Protein AF-A0A090QST9-F1 (afdb_monomer)

Foldseek 3Di:
DDPDDPCPVPPVCVVVVVLVVLLVVLVVVLVVVVVVCVPPNDQADEDADPVCVPVSNVVSNCVRNVVPHPYDYDPPDDRYDPVVVVVVVPPPPPPDDDD

InterPro domains:
  IPR055128 Carbamoyltransferase, Kae1-like domain, second subdomain [PF22521] (14-87)

Radius of gyration: 18.15 Å; Cα contacts (8 Å, |Δi|>4): 60; chains: 1; bounding box: 52×31×43 Å

Organism: NCBI:txid754436

Structure (mmCIF, N/CA/C/O backbone):
data_AF-A0A090QST9-F1
#
_entry.id   AF-A0A090QST9-F1
#
loop_
_atom_site.group_PDB
_atom_site.id
_atom_site.type_symbol
_atom_site.label_atom_id
_atom_site.label_alt_id
_atom_site.label_comp_id
_atom_site.label_asym_id
_atom_site.label_entity_id
_atom_site.label_seq_id
_atom_site.pdbx_PDB_ins_code
_atom_site.Cartn_x
_atom_site.Cartn_y
_atom_site.Cartn_z
_atom_site.occupancy
_atom_site.B_iso_or_equiv
_atom_site.auth_seq_id
_atom_site.auth_comp_id
_atom_site.auth_asym_id
_atom_site.auth_atom_id
_atom_site.pdbx_PDB_model_num
ATOM 1 N N . MET A 1 1 ? -6.936 4.750 -30.492 1.00 33.03 1 MET A N 1
ATOM 2 C CA . MET A 1 1 ? -5.977 5.730 -29.940 1.00 33.03 1 MET A CA 1
ATOM 3 C C . MET A 1 1 ? -4.728 4.972 -29.526 1.00 33.03 1 MET A C 1
ATOM 5 O O . MET A 1 1 ? -4.812 4.175 -28.604 1.00 33.03 1 MET A O 1
ATOM 9 N N . ALA A 1 2 ? -3.619 5.128 -30.253 1.00 42.44 2 ALA A N 1
ATOM 10 C CA . ALA A 1 2 ? -2.340 4.529 -29.876 1.00 42.44 2 ALA A CA 1
ATOM 11 C C . ALA A 1 2 ? -1.602 5.517 -28.964 1.00 42.44 2 ALA A C 1
ATOM 13 O O . ALA A 1 2 ? -1.267 6.618 -29.398 1.00 42.44 2 ALA A O 1
ATOM 14 N N . PHE A 1 3 ? -1.404 5.149 -27.699 1.00 52.81 3 PHE A N 1
ATOM 15 C CA . PHE A 1 3 ? -0.610 5.931 -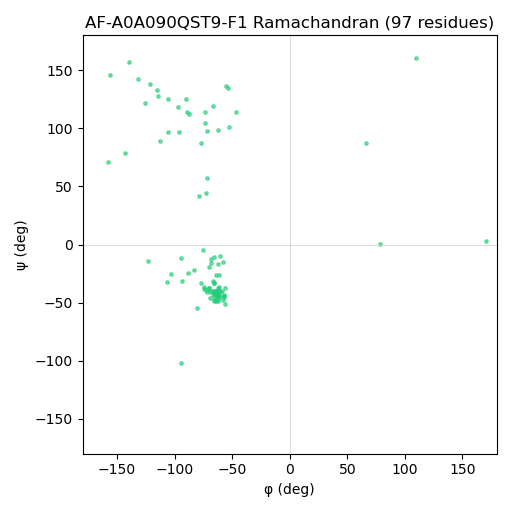26.757 1.00 52.81 3 PHE A CA 1
ATOM 16 C C . PHE A 1 3 ? 0.862 5.791 -27.156 1.00 52.81 3 PHE A C 1
ATOM 18 O O . PHE A 1 3 ? 1.493 4.772 -26.880 1.00 52.81 3 PHE A O 1
ATOM 25 N N . ARG A 1 4 ? 1.396 6.776 -27.888 1.00 55.22 4 ARG A N 1
ATOM 26 C CA . ARG A 1 4 ? 2.839 6.864 -28.118 1.00 55.22 4 ARG A CA 1
ATOM 27 C C . ARG A 1 4 ? 3.475 7.330 -26.818 1.00 55.22 4 ARG A C 1
ATOM 29 O O . ARG A 1 4 ? 3.221 8.445 -26.372 1.00 55.22 4 ARG A O 1
ATOM 36 N N . LEU A 1 5 ? 4.268 6.452 -26.213 1.00 58.41 5 LEU A N 1
ATOM 37 C CA . LEU A 1 5 ? 5.154 6.811 -25.117 1.00 58.41 5 LEU A CA 1
ATOM 38 C C . LEU A 1 5 ? 6.014 7.993 -25.581 1.00 58.41 5 LEU A C 1
ATOM 40 O O . LEU A 1 5 ? 6.524 7.973 -26.701 1.00 58.41 5 LEU A O 1
ATOM 44 N N . ALA A 1 6 ? 6.171 9.017 -24.739 1.00 60.06 6 ALA A N 1
ATOM 45 C CA . ALA A 1 6 ? 7.081 10.142 -24.979 1.00 60.06 6 ALA A CA 1
ATOM 46 C C . ALA A 1 6 ? 8.549 9.704 -24.791 1.00 60.06 6 ALA A C 1
ATOM 48 O O . ALA A 1 6 ? 9.336 10.335 -24.094 1.00 60.06 6 ALA A O 1
ATOM 49 N N . THR A 1 7 ? 8.884 8.544 -25.341 1.00 59.03 7 THR A N 1
ATOM 50 C CA . THR A 1 7 ? 10.225 8.003 -25.452 1.00 59.03 7 THR A CA 1
ATOM 51 C C . THR A 1 7 ? 10.662 8.400 -26.847 1.00 59.03 7 THR A C 1
ATOM 53 O O . THR A 1 7 ? 10.252 7.779 -27.829 1.00 59.03 7 THR A O 1
ATOM 56 N N . ASP A 1 8 ? 11.404 9.494 -26.953 1.00 61.28 8 ASP A N 1
ATOM 57 C CA . ASP A 1 8 ? 11.916 10.025 -28.218 1.00 61.28 8 ASP A CA 1
ATOM 58 C C . ASP A 1 8 ? 13.052 9.118 -28.749 1.00 61.28 8 ASP A C 1
ATOM 60 O O . ASP A 1 8 ? 14.204 9.514 -28.861 1.00 61.28 8 ASP A O 1
ATOM 64 N N . GLY A 1 9 ? 12.749 7.828 -28.943 1.00 64.75 9 GLY A N 1
ATOM 65 C CA . GLY A 1 9 ? 13.697 6.762 -29.286 1.00 64.75 9 GLY A CA 1
ATOM 66 C C . GLY A 1 9 ? 14.543 6.216 -28.128 1.00 64.75 9 GLY A C 1
ATOM 67 O O . GLY A 1 9 ? 15.360 5.331 -28.359 1.00 64.75 9 GLY A O 1
ATOM 68 N N . ASP A 1 10 ? 14.366 6.717 -26.903 1.00 67.62 10 ASP A N 1
ATOM 69 C CA . ASP A 1 10 ? 15.215 6.359 -25.763 1.00 67.62 10 ASP A CA 1
ATOM 70 C C . ASP A 1 10 ? 14.488 5.420 -24.778 1.00 67.62 10 ASP A C 1
ATOM 72 O O . ASP A 1 10 ? 13.707 5.833 -23.912 1.00 67.62 10 ASP A O 1
ATOM 76 N N . ASP A 1 11 ? 14.741 4.117 -24.936 1.00 69.50 11 ASP A N 1
ATOM 77 C CA . ASP A 1 11 ? 14.130 3.025 -24.163 1.00 69.50 11 ASP A CA 1
ATOM 78 C C . ASP A 1 11 ? 14.452 3.096 -22.656 1.00 69.50 11 ASP A C 1
ATOM 80 O O . ASP A 1 11 ? 13.743 2.516 -21.827 1.00 69.50 11 ASP A O 1
ATOM 84 N N . ALA A 1 12 ? 15.467 3.872 -22.259 1.00 72.38 12 ALA A N 1
ATOM 85 C CA . ALA A 1 12 ? 15.812 4.111 -20.858 1.00 72.38 12 ALA A CA 1
ATOM 86 C C . ALA A 1 12 ? 14.764 4.953 -20.095 1.00 72.38 12 ALA A C 1
ATOM 88 O O . ALA A 1 12 ? 14.757 4.970 -18.858 1.00 72.38 12 ALA A O 1
ATOM 89 N N . LEU A 1 13 ? 13.859 5.646 -20.798 1.00 73.00 13 LEU A N 1
ATOM 90 C CA . LEU A 1 13 ? 12.767 6.423 -20.196 1.00 73.00 13 LEU A CA 1
ATOM 91 C C . LEU A 1 13 ? 11.536 5.578 -19.842 1.00 73.00 13 LEU A C 1
ATOM 93 O O . LEU A 1 13 ? 10.775 5.965 -18.953 1.00 73.00 13 LEU A O 1
ATOM 97 N N . VAL A 1 14 ? 11.362 4.408 -20.463 1.00 79.50 14 VAL A N 1
ATOM 98 C CA . VAL A 1 14 ? 10.245 3.486 -20.190 1.00 79.50 14 VAL A CA 1
ATOM 99 C C . VAL A 1 14 ? 10.156 3.081 -18.709 1.00 79.50 14 VAL A C 1
ATOM 101 O O . VAL A 1 14 ? 9.081 3.247 -18.125 1.00 79.50 14 VAL A O 1
ATOM 104 N N . PRO A 1 15 ? 11.234 2.613 -18.042 1.00 81.31 15 PRO A N 1
ATOM 105 C CA . PRO A 1 15 ? 11.155 2.240 -16.628 1.00 81.31 15 PRO A CA 1
ATOM 106 C C . PRO A 1 15 ? 10.877 3.441 -15.716 1.00 81.31 15 PRO A C 1
ATOM 108 O O . PRO A 1 15 ? 10.169 3.300 -14.721 1.00 81.31 15 PRO A O 1
ATOM 111 N N . LYS A 1 16 ? 11.374 4.636 -16.064 1.00 81.69 16 LYS A N 1
ATOM 112 C CA . LYS A 1 16 ? 11.105 5.869 -15.306 1.00 81.69 16 LYS A CA 1
ATOM 113 C C . LYS A 1 16 ? 9.640 6.278 -15.403 1.00 81.69 16 LYS A C 1
ATOM 115 O O . LYS A 1 16 ? 9.056 6.687 -14.403 1.00 81.69 16 LYS A O 1
ATOM 120 N N . LEU A 1 17 ? 9.037 6.137 -16.582 1.00 84.12 17 LEU A N 1
ATOM 121 C CA . LEU A 1 17 ? 7.623 6.429 -16.774 1.00 84.12 17 LEU A CA 1
ATOM 122 C C . LEU A 1 17 ? 6.737 5.408 -16.056 1.00 84.12 17 LEU A C 1
ATOM 124 O O . LEU A 1 17 ? 5.822 5.805 -15.343 1.00 84.12 17 LEU A O 1
ATOM 128 N N . ALA A 1 18 ? 7.030 4.111 -16.195 1.00 85.31 18 ALA A N 1
ATOM 129 C CA . ALA A 1 18 ? 6.303 3.059 -15.487 1.00 85.31 18 ALA A CA 1
ATOM 130 C C . ALA A 1 18 ? 6.351 3.282 -13.969 1.00 85.31 18 ALA A C 1
ATOM 132 O O . ALA A 1 18 ? 5.328 3.214 -13.292 1.00 85.31 18 ALA A O 1
ATOM 133 N N . PHE A 1 19 ? 7.526 3.641 -13.451 1.00 87.69 19 PHE A N 1
ATOM 134 C CA . PHE A 1 19 ? 7.695 4.021 -12.057 1.00 87.69 19 PHE A CA 1
ATOM 135 C C . PHE A 1 19 ? 6.862 5.261 -11.680 1.00 87.69 19 PHE A C 1
ATOM 137 O O . PHE A 1 19 ? 6.166 5.240 -10.668 1.00 87.69 19 PHE A O 1
ATOM 144 N N . GLY A 1 20 ? 6.883 6.317 -12.499 1.00 87.88 20 GLY A N 1
ATOM 145 C CA . GLY A 1 20 ? 6.092 7.528 -12.262 1.00 87.88 20 GLY A CA 1
ATOM 146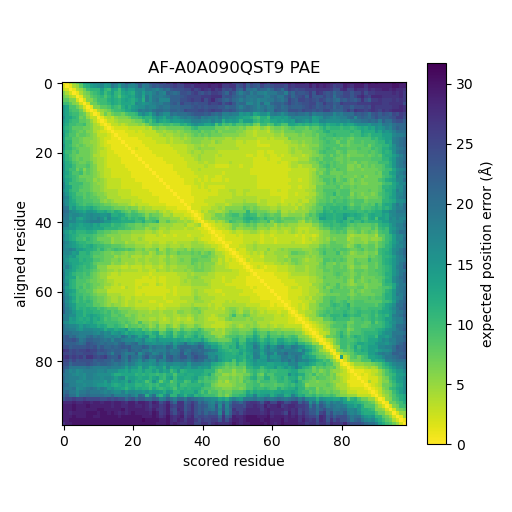 C C . GLY A 1 20 ? 4.582 7.273 -12.247 1.00 87.88 20 GLY A C 1
ATOM 147 O O . GLY A 1 20 ? 3.874 7.843 -11.421 1.00 87.88 20 GLY A O 1
ATOM 148 N N . ILE A 1 21 ? 4.091 6.369 -13.101 1.00 89.19 21 ILE A N 1
ATOM 149 C CA . ILE A 1 21 ? 2.685 5.942 -13.107 1.00 89.19 21 ILE A CA 1
ATOM 150 C C . ILE A 1 21 ? 2.335 5.239 -11.791 1.00 89.19 21 ILE A C 1
ATOM 152 O O . ILE A 1 21 ? 1.330 5.575 -11.16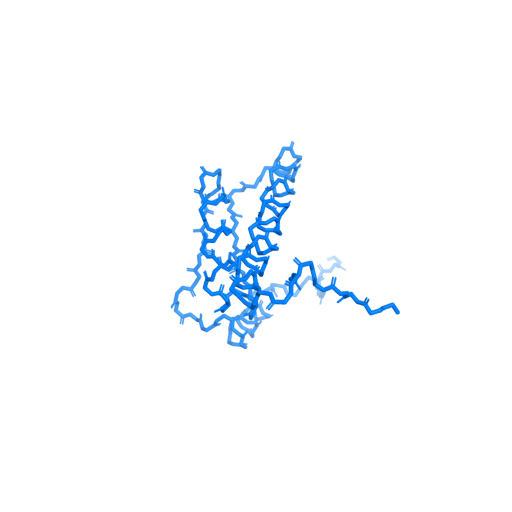8 1.00 89.19 21 ILE A O 1
ATOM 156 N N . MET A 1 22 ? 3.173 4.298 -11.345 1.00 89.00 22 MET A N 1
ATOM 157 C CA . MET A 1 22 ? 2.951 3.574 -10.089 1.00 89.00 22 MET A CA 1
ATOM 158 C C . MET A 1 22 ? 2.981 4.510 -8.875 1.00 89.00 22 MET A C 1
ATOM 160 O O . MET A 1 22 ? 2.151 4.380 -7.977 1.00 89.00 22 MET A O 1
ATOM 164 N N . ASP A 1 23 ? 3.903 5.474 -8.851 1.00 88.56 23 ASP A N 1
ATOM 165 C CA . ASP A 1 23 ? 4.004 6.444 -7.758 1.00 88.56 23 ASP A CA 1
ATOM 166 C C . ASP A 1 23 ? 2.822 7.425 -7.741 1.00 88.56 23 ASP A C 1
ATOM 168 O O . ASP A 1 23 ? 2.268 7.694 -6.675 1.00 88.56 23 ASP A O 1
ATOM 172 N N . SER A 1 24 ? 2.375 7.900 -8.908 1.00 90.62 24 SER A N 1
ATOM 173 C CA . SER A 1 24 ? 1.189 8.758 -9.018 1.00 90.62 24 SER A CA 1
ATOM 174 C C . SER A 1 24 ? -0.090 8.031 -8.596 1.00 90.62 24 SER A C 1
ATOM 176 O O . SER A 1 24 ? -0.922 8.605 -7.894 1.00 90.62 24 SER A O 1
ATOM 178 N N . LEU A 1 25 ? -0.235 6.755 -8.965 1.00 90.25 25 LEU A N 1
ATOM 179 C CA . LEU A 1 25 ? -1.354 5.928 -8.521 1.00 90.25 25 LEU A CA 1
ATOM 180 C C . LEU A 1 25 ? -1.338 5.737 -6.998 1.00 90.25 25 LEU A C 1
ATOM 182 O O . LEU A 1 25 ? -2.376 5.865 -6.348 1.00 90.25 25 LEU A O 1
ATOM 186 N N . ALA A 1 26 ? -0.166 5.453 -6.425 1.00 89.81 26 ALA A N 1
ATOM 187 C CA . ALA A 1 26 ? -0.019 5.297 -4.983 1.00 89.81 26 ALA A CA 1
ATOM 188 C C . ALA A 1 26 ? -0.357 6.587 -4.222 1.00 89.81 26 ALA A C 1
ATOM 190 O O . ALA A 1 26 ? -0.967 6.522 -3.155 1.00 89.81 26 ALA A O 1
ATOM 191 N N . ASP A 1 27 ? 0.007 7.746 -4.773 1.00 91.06 27 ASP A N 1
ATOM 192 C CA . ASP A 1 27 ? -0.345 9.047 -4.209 1.00 91.06 27 ASP A CA 1
ATOM 193 C C . ASP A 1 27 ? -1.856 9.287 -4.220 1.00 91.06 27 ASP A C 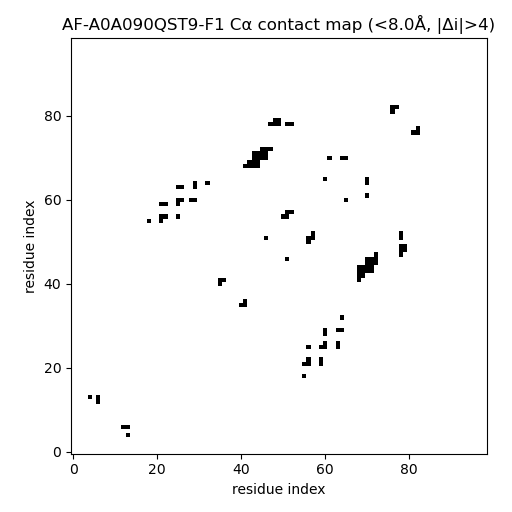1
ATOM 195 O O . ASP A 1 27 ? -2.448 9.585 -3.185 1.00 91.06 27 ASP A O 1
ATOM 199 N N . HIS A 1 28 ? -2.502 9.042 -5.361 1.00 92.75 28 HIS A N 1
ATOM 200 C CA . HIS A 1 28 ? -3.947 9.195 -5.490 1.00 92.75 28 HIS A CA 1
ATOM 201 C C . HIS A 1 28 ? -4.720 8.336 -4.477 1.00 92.75 28 HIS A C 1
ATOM 203 O O . HIS A 1 28 ? -5.658 8.815 -3.836 1.00 92.75 28 HIS A O 1
ATOM 209 N N . LEU A 1 29 ? -4.307 7.077 -4.298 1.00 89.81 29 LEU A N 1
ATOM 210 C CA . LEU A 1 29 ? -4.919 6.168 -3.329 1.00 89.81 29 LEU A CA 1
ATOM 211 C C . LEU A 1 29 ? -4.700 6.629 -1.884 1.00 89.81 29 LEU A C 1
ATOM 213 O O . LEU A 1 29 ? -5.634 6.565 -1.087 1.00 89.81 29 LEU A O 1
ATOM 217 N N . ALA A 1 30 ? -3.506 7.122 -1.548 1.00 89.88 30 ALA A N 1
ATOM 218 C CA . ALA A 1 30 ? -3.223 7.647 -0.214 1.00 89.88 30 ALA A CA 1
ATOM 219 C C . ALA A 1 30 ? -4.102 8.863 0.108 1.00 89.88 30 ALA A C 1
ATOM 221 O O . ALA A 1 30 ? -4.784 8.869 1.132 1.00 89.88 30 ALA A O 1
ATOM 222 N N . THR A 1 31 ? -4.182 9.833 -0.807 1.00 91.88 31 THR A N 1
ATOM 223 C CA . THR A 1 31 ? -5.060 10.999 -0.654 1.00 91.88 31 THR A CA 1
ATOM 224 C C . THR A 1 31 ? -6.522 10.585 -0.515 1.00 91.88 31 THR A C 1
ATOM 226 O O . THR A 1 31 ? -7.258 11.150 0.291 1.00 91.88 31 THR A O 1
ATOM 229 N N . TRP A 1 32 ? -6.978 9.591 -1.278 1.00 91.25 32 TRP A N 1
ATOM 230 C CA . TRP A 1 32 ? -8.351 9.106 -1.168 1.00 91.25 32 TRP A CA 1
ATOM 231 C C . TRP A 1 32 ? -8.647 8.481 0.204 1.00 91.25 32 TRP A C 1
ATOM 233 O O . TRP A 1 32 ? -9.692 8.770 0.789 1.00 91.25 32 TRP A O 1
ATOM 243 N N . ILE A 1 33 ? -7.721 7.686 0.747 1.00 88.44 33 ILE A N 1
ATOM 244 C CA . ILE A 1 33 ? -7.842 7.100 2.091 1.00 88.44 33 ILE A CA 1
ATOM 245 C C . ILE A 1 33 ? -7.894 8.198 3.160 1.00 88.44 33 ILE A C 1
ATOM 247 O O . ILE A 1 33 ? -8.737 8.135 4.049 1.00 88.44 33 ILE A O 1
ATOM 251 N N . GLU A 1 34 ? -7.073 9.242 3.045 1.00 89.50 34 GLU A N 1
ATOM 252 C CA . GLU A 1 34 ? -7.106 10.394 3.960 1.00 89.50 34 GLU A CA 1
ATOM 253 C C . GLU A 1 34 ? -8.459 11.117 3.940 1.00 89.50 34 GLU A C 1
ATOM 255 O O . GLU A 1 34 ? -9.011 11.464 4.985 1.00 89.50 34 GLU A O 1
ATOM 260 N N . HIS A 1 35 ? -9.051 11.291 2.756 1.00 90.12 35 HIS A N 1
ATOM 261 C CA . HIS A 1 35 ? -10.388 11.875 2.639 1.00 90.12 35 HIS A CA 1
ATOM 262 C C . HIS A 1 35 ? -11.484 10.982 3.240 1.00 90.12 35 HIS A C 1
ATOM 264 O O . HIS A 1 35 ? -12.501 11.500 3.713 1.00 90.12 35 HIS A O 1
ATOM 270 N N . LEU A 1 36 ? -11.318 9.657 3.199 1.00 86.88 36 LEU A N 1
ATOM 271 C CA . LEU A 1 36 ? -12.237 8.719 3.843 1.00 86.88 36 LEU A CA 1
ATOM 272 C C . LEU A 1 36 ? -12.102 8.754 5.367 1.00 86.88 36 LEU A C 1
ATOM 274 O O . LEU A 1 36 ? -13.120 8.741 6.061 1.00 86.88 36 LEU A O 1
ATOM 278 N N . ASP A 1 37 ? -10.874 8.845 5.875 1.00 86.38 37 ASP A N 1
ATOM 279 C CA . ASP A 1 37 ? -10.599 8.950 7.306 1.00 86.38 37 ASP A CA 1
ATOM 280 C C . ASP A 1 37 ? -11.281 10.168 7.925 1.00 86.38 37 ASP A C 1
ATOM 282 O O . ASP A 1 37 ? -12.046 10.028 8.880 1.00 86.38 37 ASP A O 1
ATOM 286 N N . GLY A 1 38 ? -11.149 11.334 7.285 1.00 83.81 38 GLY A N 1
ATOM 287 C CA . GLY A 1 38 ? -11.798 12.566 7.739 1.00 83.81 38 GLY A CA 1
ATOM 288 C C . GLY A 1 38 ? -13.330 12.494 7.842 1.00 83.81 38 GLY A C 1
ATOM 289 O O . GLY A 1 38 ? -13.936 13.361 8.469 1.00 83.81 38 GLY A O 1
ATOM 290 N N . LYS A 1 39 ? -13.977 11.482 7.246 1.00 83.38 39 LYS A N 1
ATOM 291 C CA . LYS A 1 39 ? -15.436 11.281 7.302 1.00 83.38 39 LYS A CA 1
ATOM 292 C C . LYS A 1 39 ? -15.8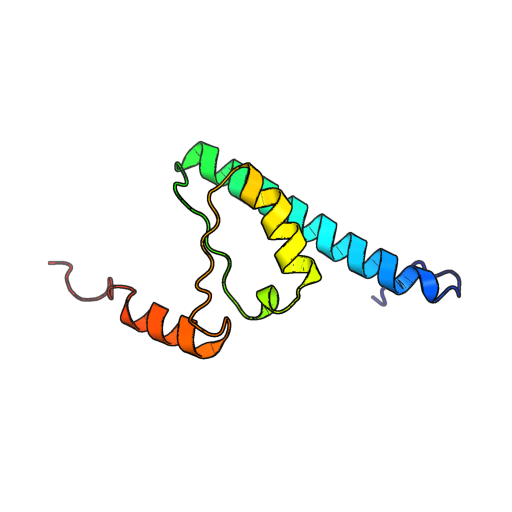76 10.125 8.194 1.00 83.38 39 LYS A C 1
ATOM 294 O O . LYS A 1 39 ? -16.981 10.180 8.730 1.00 83.38 39 LYS A O 1
ATOM 299 N N . HIS A 1 40 ? -15.071 9.070 8.300 1.00 81.06 40 HIS A N 1
ATOM 300 C CA . HIS A 1 40 ? -15.501 7.798 8.883 1.00 81.06 40 HIS A CA 1
ATOM 301 C C . HIS A 1 40 ? -14.658 7.326 10.070 1.00 81.06 40 HIS A C 1
ATOM 303 O O . HIS A 1 40 ? -15.132 6.449 10.787 1.00 81.06 40 HIS A O 1
ATOM 309 N N . GLY A 1 41 ? -13.474 7.904 10.302 1.00 81.38 41 GLY A N 1
ATOM 310 C CA . GLY A 1 41 ? -12.539 7.460 11.338 1.00 81.38 41 GLY A CA 1
ATOM 311 C C . GLY A 1 41 ? -11.991 6.064 11.042 1.00 81.38 41 GLY A C 1
ATOM 312 O O . GLY A 1 41 ? -12.548 5.055 11.472 1.00 81.38 41 GLY A O 1
ATOM 313 N N . ILE A 1 42 ? -10.906 5.992 10.277 1.00 83.69 42 ILE A N 1
ATOM 314 C CA . ILE A 1 42 ? -10.255 4.744 9.880 1.00 83.69 42 ILE A CA 1
ATOM 315 C C . ILE A 1 42 ? -9.240 4.342 10.952 1.00 83.69 42 ILE A C 1
ATOM 317 O O . ILE A 1 42 ? -8.193 4.961 11.110 1.00 83.69 42 ILE A O 1
ATOM 321 N N . GLU A 1 43 ? -9.510 3.240 11.649 1.00 83.19 43 GLU A N 1
ATOM 322 C CA . GLU A 1 43 ? -8.579 2.694 12.646 1.00 83.19 43 GLU A CA 1
ATOM 323 C C . GLU A 1 43 ? -7.398 1.952 12.011 1.00 83.19 43 GLU A C 1
ATOM 325 O O . GLU A 1 43 ? -6.300 1.944 12.565 1.00 83.19 43 GLU A O 1
ATOM 330 N N . GLN A 1 44 ? -7.613 1.292 10.869 1.00 83.00 44 GLN A N 1
ATOM 331 C CA . GLN A 1 44 ? -6.596 0.470 10.221 1.00 83.00 44 GLN A CA 1
ATOM 332 C C . GLN A 1 44 ? -6.851 0.322 8.722 1.00 83.00 44 GLN A C 1
ATOM 334 O O . GLN A 1 44 ? -7.995 0.214 8.279 1.00 83.00 44 GLN A O 1
ATOM 339 N N . VAL A 1 45 ? -5.766 0.249 7.948 1.00 84.94 45 VAL A N 1
ATOM 340 C CA . VAL A 1 45 ? -5.814 -0.003 6.504 1.00 84.94 45 VAL A CA 1
ATOM 341 C C . VAL A 1 45 ? -5.153 -1.342 6.189 1.00 84.94 45 VAL A C 1
ATOM 343 O O . VAL A 1 45 ? -4.052 -1.642 6.656 1.00 84.94 45 VAL A O 1
ATOM 346 N N . VAL A 1 46 ? -5.829 -2.151 5.372 1.00 84.25 46 VAL A N 1
ATOM 347 C CA . VAL A 1 46 ? -5.334 -3.448 4.896 1.00 84.25 46 VAL A CA 1
ATOM 348 C C . VAL A 1 46 ? -5.115 -3.374 3.392 1.00 84.25 46 VAL A C 1
ATOM 350 O O . VAL A 1 46 ? -6.025 -3.010 2.650 1.00 84.25 46 VAL A O 1
ATOM 353 N N . LEU A 1 47 ? -3.919 -3.753 2.942 1.00 79.69 47 LEU A N 1
ATOM 354 C CA . LEU A 1 47 ? -3.600 -3.878 1.521 1.00 79.69 47 LEU A CA 1
ATOM 355 C C . LEU A 1 47 ? -3.747 -5.342 1.110 1.00 79.69 47 LEU A C 1
ATOM 357 O O . LEU A 1 47 ? -3.057 -6.210 1.646 1.00 79.69 47 LEU A O 1
ATOM 361 N N . ALA A 1 48 ? -4.664 -5.619 0.188 1.00 79.12 48 ALA A N 1
ATOM 362 C CA . ALA A 1 48 ? -4.984 -6.970 -0.258 1.00 79.12 48 ALA A CA 1
ATOM 363 C C . ALA A 1 48 ? -5.204 -7.023 -1.775 1.00 79.12 48 ALA A C 1
ATOM 365 O O . ALA A 1 48 ? -5.551 -6.019 -2.396 1.00 79.12 48 ALA A O 1
ATOM 366 N N . GLY A 1 49 ? -5.031 -8.216 -2.346 1.00 75.69 49 GLY A N 1
ATOM 367 C CA . GLY A 1 49 ? -5.203 -8.491 -3.770 1.00 75.69 49 GLY A CA 1
ATOM 368 C C . GLY A 1 49 ? -3.887 -8.778 -4.488 1.00 75.69 49 GLY A C 1
ATOM 369 O O . GLY A 1 49 ? -2.805 -8.421 -4.020 1.00 75.69 49 GLY A O 1
ATOM 370 N N . ASN A 1 50 ? -4.000 -9.415 -5.654 1.00 76.12 50 ASN A N 1
ATOM 371 C CA . ASN A 1 50 ? -2.852 -9.843 -6.453 1.00 76.12 50 ASN A CA 1
ATOM 372 C C . ASN A 1 50 ? -2.002 -8.662 -6.959 1.00 76.12 50 ASN A C 1
ATOM 374 O O . ASN A 1 50 ? -0.798 -8.793 -7.124 1.00 76.12 50 ASN A O 1
ATOM 378 N N . GLU A 1 51 ? -2.593 -7.475 -7.110 1.00 77.00 51 GLU A N 1
ATOM 379 C CA . GLU A 1 51 ? -1.864 -6.252 -7.481 1.00 77.00 51 GLU A CA 1
ATOM 380 C C . GLU A 1 51 ? -0.791 -5.865 -6.450 1.00 77.00 51 GLU A C 1
ATOM 382 O O . GLU A 1 51 ? 0.221 -5.256 -6.793 1.00 77.00 51 GLU A O 1
ATOM 387 N N . MET A 1 52 ? -0.962 -6.267 -5.184 1.00 77.12 52 MET A N 1
ATOM 388 C CA . MET A 1 52 ? 0.046 -6.063 -4.137 1.00 77.12 52 MET A CA 1
ATOM 389 C C . MET A 1 52 ? 1.234 -7.033 -4.255 1.00 77.12 52 MET A C 1
ATOM 391 O O . MET A 1 52 ? 2.200 -6.892 -3.508 1.00 77.12 52 MET A O 1
ATOM 395 N N . ALA A 1 53 ? 1.203 -7.987 -5.195 1.00 77.00 53 ALA A N 1
ATOM 396 C CA . ALA A 1 53 ? 2.382 -8.759 -5.587 1.00 77.00 53 ALA A CA 1
ATOM 397 C C . ALA A 1 53 ? 3.401 -7.900 -6.356 1.00 77.00 53 ALA A C 1
ATOM 399 O O . ALA A 1 53 ? 4.578 -8.251 -6.422 1.00 77.00 53 ALA A O 1
ATOM 400 N N . ASN A 1 54 ? 2.978 -6.760 -6.917 1.00 82.44 54 ASN A N 1
ATOM 401 C CA . ASN A 1 54 ? 3.901 -5.789 -7.483 1.00 82.44 54 ASN A CA 1
ATOM 402 C C . ASN A 1 54 ? 4.625 -5.043 -6.353 1.00 82.44 54 ASN A C 1
ATOM 404 O O . ASN A 1 54 ? 4.067 -4.143 -5.721 1.00 82.44 54 ASN A O 1
ATOM 408 N N . GLU A 1 55 ? 5.889 -5.403 -6.127 1.00 82.38 55 GLU A N 1
ATOM 409 C CA . GLU A 1 55 ? 6.714 -4.843 -5.052 1.00 82.38 55 GLU A CA 1
ATOM 410 C C . GLU A 1 55 ? 6.830 -3.318 -5.121 1.00 82.38 55 GLU A C 1
ATOM 412 O O . GLU A 1 55 ? 6.808 -2.651 -4.086 1.00 82.38 55 GLU A O 1
ATOM 417 N N . CYS A 1 56 ? 6.913 -2.750 -6.328 1.00 84.56 56 CYS A N 1
ATOM 418 C CA . CYS A 1 56 ? 7.060 -1.310 -6.503 1.00 84.56 56 CYS A CA 1
ATOM 419 C C . CYS A 1 56 ? 5.810 -0.569 -6.021 1.00 84.56 56 CYS A C 1
ATOM 421 O O . CYS A 1 56 ? 5.918 0.372 -5.232 1.00 84.56 56 CYS A O 1
ATOM 423 N N . LEU A 1 57 ? 4.628 -1.023 -6.441 1.00 83.69 57 LEU A N 1
ATOM 424 C CA . LEU A 1 57 ? 3.365 -0.423 -6.024 1.00 83.69 57 LEU A CA 1
ATOM 425 C C . LEU A 1 57 ? 3.128 -0.628 -4.523 1.00 83.69 57 LEU A C 1
ATOM 427 O O . LEU A 1 57 ? 2.828 0.331 -3.813 1.00 83.69 57 LEU A O 1
ATOM 431 N N . ALA A 1 58 ? 3.327 -1.854 -4.029 1.00 85.38 58 ALA A N 1
ATOM 432 C CA . ALA A 1 58 ? 3.112 -2.202 -2.629 1.00 85.38 58 ALA A CA 1
ATOM 433 C C . ALA A 1 58 ? 4.010 -1.388 -1.685 1.00 85.38 58 ALA A C 1
ATOM 435 O O . ALA A 1 58 ? 3.529 -0.853 -0.686 1.00 85.38 58 ALA A O 1
ATOM 436 N N . GLN A 1 59 ? 5.297 -1.224 -2.014 1.00 86.94 59 GLN A N 1
ATOM 437 C CA . GLN A 1 59 ? 6.211 -0.395 -1.223 1.00 86.94 59 GLN A CA 1
ATOM 438 C C . GLN A 1 59 ? 5.807 1.080 -1.235 1.00 86.94 59 GLN A C 1
ATOM 440 O O . GLN A 1 59 ? 5.833 1.729 -0.190 1.00 86.94 59 GLN A O 1
ATOM 445 N N . ARG A 1 60 ? 5.419 1.626 -2.394 1.00 88.38 60 ARG A N 1
ATOM 446 C CA . ARG A 1 60 ? 5.023 3.039 -2.504 1.00 88.38 60 ARG A CA 1
ATOM 447 C C . ARG A 1 60 ? 3.764 3.330 -1.704 1.00 88.38 60 ARG A C 1
ATOM 449 O O . ARG A 1 60 ? 3.734 4.311 -0.960 1.00 88.38 60 ARG A O 1
ATOM 456 N N . LEU A 1 61 ? 2.777 2.441 -1.787 1.00 87.25 61 LEU A N 1
ATOM 457 C CA . LEU A 1 61 ? 1.572 2.536 -0.977 1.00 87.25 61 LEU A CA 1
ATOM 458 C C . LEU A 1 61 ? 1.899 2.420 0.513 1.00 87.25 61 LEU A C 1
ATOM 460 O O . LEU A 1 61 ? 1.427 3.228 1.308 1.00 87.25 61 LEU A O 1
ATOM 464 N N . ALA A 1 62 ? 2.757 1.465 0.886 1.00 86.12 62 ALA A N 1
ATOM 465 C CA . ALA A 1 62 ? 3.140 1.258 2.275 1.00 86.12 62 ALA A CA 1
ATOM 466 C C . ALA A 1 62 ? 3.846 2.481 2.880 1.00 86.12 62 ALA A C 1
ATOM 468 O O . ALA A 1 62 ? 3.575 2.847 4.019 1.00 86.12 62 ALA A O 1
ATOM 469 N N . VAL A 1 63 ? 4.712 3.150 2.115 1.00 87.75 63 VAL A N 1
ATOM 470 C CA . VAL A 1 63 ? 5.423 4.355 2.569 1.00 87.75 63 VAL A CA 1
ATOM 471 C C . VAL A 1 63 ? 4.494 5.560 2.722 1.00 87.75 63 VAL A C 1
ATOM 473 O O . VAL A 1 63 ? 4.703 6.358 3.634 1.00 87.75 63 VAL A O 1
ATOM 476 N N . ARG A 1 64 ? 3.500 5.733 1.843 1.00 87.06 64 ARG A N 1
ATOM 477 C CA . ARG A 1 64 ? 2.574 6.878 1.913 1.00 87.06 64 ARG A CA 1
ATOM 478 C C . ARG A 1 64 ? 1.484 6.649 2.956 1.00 87.06 64 ARG A C 1
ATOM 480 O O . ARG A 1 64 ? 1.356 7.435 3.887 1.00 87.06 64 ARG A O 1
ATOM 487 N N . VAL A 1 65 ? 0.764 5.535 2.848 1.00 86.75 65 VAL A N 1
ATOM 488 C CA . VAL A 1 65 ? -0.354 5.202 3.742 1.00 86.75 65 VAL A CA 1
ATOM 489 C C . VAL A 1 65 ? 0.149 4.871 5.148 1.00 86.75 65 VAL A C 1
ATOM 491 O O . VAL A 1 65 ? -0.454 5.294 6.126 1.00 86.75 65 VAL A O 1
ATOM 494 N N . GLY A 1 66 ? 1.292 4.190 5.268 1.00 82.19 66 GLY A N 1
ATOM 495 C CA . GLY A 1 66 ? 1.846 3.753 6.554 1.00 82.19 66 GLY A CA 1
ATOM 496 C C . GLY A 1 66 ? 2.352 4.870 7.462 1.00 82.19 66 GLY A C 1
ATOM 497 O O . GLY A 1 66 ? 2.617 4.619 8.633 1.00 82.19 66 GLY A O 1
ATOM 498 N N . LYS A 1 67 ? 2.496 6.097 6.945 1.00 83.56 67 LYS A N 1
ATOM 499 C CA . LYS A 1 67 ? 2.795 7.275 7.771 1.00 83.56 67 LYS A CA 1
ATOM 500 C C . LYS A 1 67 ? 1.580 7.749 8.558 1.00 83.56 67 LYS A C 1
ATOM 502 O O . LYS A 1 67 ? 1.739 8.195 9.689 1.00 83.56 67 LYS A O 1
ATOM 507 N N . ASN A 1 68 ? 0.401 7.651 7.949 1.00 82.44 68 ASN A N 1
ATOM 508 C CA . ASN A 1 68 ? -0.831 8.228 8.477 1.00 82.44 68 ASN A CA 1
ATOM 509 C C . ASN A 1 68 ? -1.734 7.163 9.110 1.00 82.44 68 ASN A C 1
ATOM 511 O O . ASN A 1 68 ? -2.489 7.467 10.026 1.00 82.44 68 ASN A O 1
ATOM 515 N N . PHE A 1 69 ? -1.609 5.905 8.678 1.00 85.31 69 PHE A N 1
ATOM 516 C CA . PHE A 1 69 ? -2.457 4.802 9.113 1.00 85.31 69 PHE A CA 1
ATOM 517 C C . PHE A 1 69 ? -1.622 3.588 9.515 1.00 85.31 69 PHE A C 1
ATOM 519 O O . PHE A 1 69 ? -0.638 3.262 8.842 1.00 85.31 69 PHE A O 1
ATOM 526 N N . PRO A 1 70 ? -2.024 2.843 10.559 1.00 83.38 70 PRO A N 1
ATOM 527 C CA . PRO A 1 70 ? -1.421 1.553 10.828 1.00 83.38 70 PRO A CA 1
ATOM 528 C C . PRO A 1 70 ? -1.785 0.601 9.684 1.00 83.38 70 PRO A C 1
ATOM 530 O O . PRO A 1 70 ? -2.955 0.326 9.410 1.00 83.38 70 PRO A O 1
ATOM 533 N N . LEU A 1 71 ? -0.758 0.104 8.999 1.00 80.50 71 LEU A N 1
ATOM 534 C CA . LEU A 1 71 ? -0.914 -0.858 7.918 1.00 80.50 71 LEU A CA 1
ATOM 535 C C . LEU A 1 71 ? -0.870 -2.279 8.462 1.00 80.50 71 LEU A C 1
ATOM 537 O O . LEU A 1 71 ? 0.109 -2.688 9.090 1.00 80.50 71 LEU A O 1
ATOM 541 N N . PHE A 1 72 ? -1.905 -3.055 8.159 1.00 74.19 72 PHE A N 1
ATOM 542 C CA . PHE A 1 72 ? -1.917 -4.484 8.427 1.00 74.19 72 PHE A CA 1
ATOM 543 C C . PHE A 1 72 ? -1.739 -5.270 7.133 1.00 74.19 72 PHE A C 1
ATOM 545 O O . PHE A 1 72 ? -2.492 -5.119 6.172 1.00 74.19 72 PHE A O 1
ATOM 552 N N . ALA A 1 73 ? -0.733 -6.141 7.128 1.00 67.00 73 ALA A N 1
ATOM 553 C CA . ALA A 1 73 ? -0.486 -7.087 6.053 1.00 67.00 73 ALA A CA 1
ATOM 554 C C . ALA A 1 73 ? -0.419 -8.493 6.648 1.00 67.00 73 ALA A C 1
ATOM 556 O O . ALA A 1 7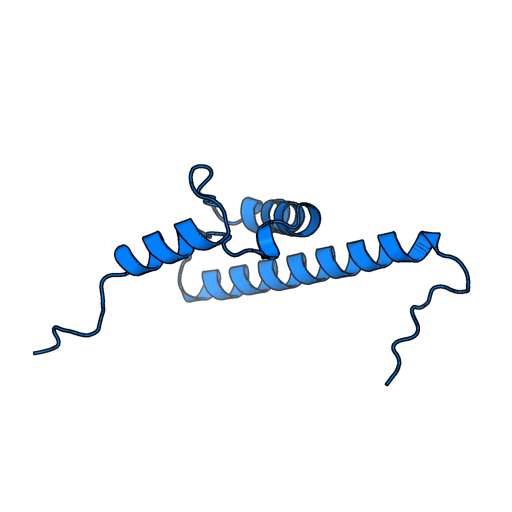3 ? 0.412 -8.782 7.516 1.00 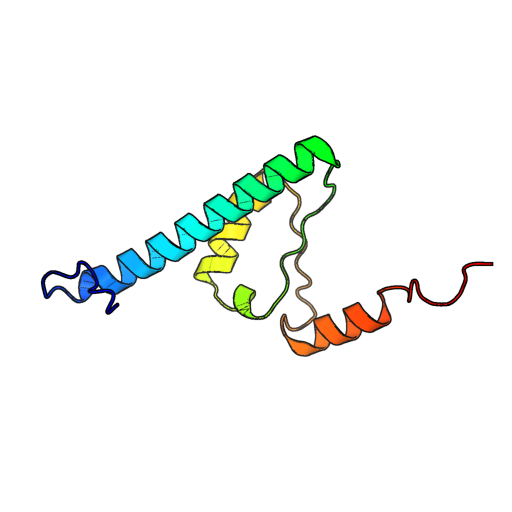67.00 73 ALA A O 1
ATOM 557 N N . ASN A 1 74 ? -1.286 -9.385 6.173 1.00 63.16 74 ASN A N 1
ATOM 558 C CA . ASN A 1 74 ? -1.292 -10.768 6.622 1.00 63.16 74 ASN A CA 1
ATOM 559 C C . ASN A 1 74 ? -0.149 -11.554 5.961 1.00 63.16 74 ASN A C 1
ATOM 561 O O . ASN A 1 74 ? -0.335 -12.187 4.927 1.00 63.16 74 ASN A O 1
ATOM 565 N N . ARG A 1 75 ? 1.042 -11.536 6.575 1.00 62.03 75 ARG A N 1
ATOM 566 C CA . ARG A 1 75 ? 2.253 -12.215 6.060 1.00 62.03 75 ARG A CA 1
ATOM 567 C C . ARG A 1 75 ? 2.158 -13.745 6.022 1.00 62.03 75 ARG A C 1
ATOM 569 O O . ARG A 1 75 ? 3.054 -14.390 5.489 1.00 62.03 75 ARG A O 1
ATOM 576 N N . ARG A 1 76 ? 1.129 -14.336 6.640 1.00 55.78 76 ARG A N 1
ATOM 577 C CA . ARG A 1 76 ? 0.959 -15.795 6.746 1.00 55.78 76 ARG A CA 1
ATOM 578 C C . ARG A 1 76 ? 0.085 -16.387 5.646 1.00 55.78 76 ARG A C 1
ATOM 580 O O . ARG A 1 76 ? 0.039 -17.605 5.521 1.00 55.78 76 ARG A O 1
ATOM 587 N N . LEU A 1 77 ? -0.607 -15.555 4.873 1.00 53.84 77 LEU A N 1
ATOM 588 C CA . LEU A 1 77 ? -1.434 -16.005 3.764 1.00 53.84 77 LEU A CA 1
ATOM 589 C C . LEU A 1 77 ? -0.968 -15.362 2.464 1.00 53.84 77 LEU A C 1
ATOM 591 O O . LEU A 1 77 ? -0.675 -14.168 2.418 1.00 53.84 77 LEU A O 1
ATOM 595 N N . ALA A 1 78 ? -0.932 -16.167 1.404 1.00 55.00 78 ALA A N 1
ATOM 596 C CA . ALA A 1 78 ? -0.685 -15.677 0.058 1.00 55.00 78 ALA A CA 1
ATOM 597 C C . ALA A 1 78 ? -1.712 -14.583 -0.285 1.00 55.00 78 ALA A C 1
ATOM 599 O O . ALA A 1 78 ? -2.902 -14.726 0.001 1.00 55.00 78 ALA A O 1
ATOM 600 N N . LEU A 1 79 ? -1.249 -13.490 -0.896 1.00 55.97 79 LEU A N 1
ATOM 601 C CA . LEU A 1 79 ? -2.063 -12.328 -1.298 1.00 55.97 79 LEU A CA 1
ATOM 602 C C . LEU A 1 79 ? -3.173 -12.659 -2.312 1.00 55.97 79 LEU A C 1
ATOM 604 O O . LEU A 1 79 ? -4.025 -11.815 -2.577 1.00 55.97 79 LEU A O 1
ATOM 608 N N . ASP A 1 80 ? -3.144 -13.869 -2.862 1.00 58.62 80 ASP A N 1
ATOM 609 C CA . ASP A 1 80 ? -3.968 -14.317 -3.973 1.00 58.62 80 ASP A CA 1
ATOM 610 C C . ASP A 1 80 ? -5.249 -15.041 -3.497 1.00 58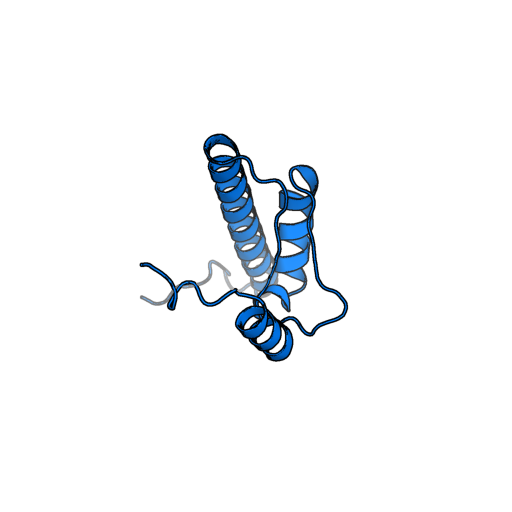.62 80 ASP A C 1
ATOM 612 O O . ASP A 1 80 ? -6.208 -14.415 -3.044 1.00 58.62 80 ASP A O 1
ATOM 616 N N . SER A 1 81 ? -5.290 -16.374 -3.544 1.00 59.34 81 SER A N 1
ATOM 617 C CA . SER A 1 81 ? -6.545 -17.137 -3.432 1.00 59.34 81 SER A CA 1
ATOM 618 C C . SER A 1 81 ? -6.907 -17.606 -2.017 1.00 59.34 81 SER A C 1
ATOM 620 O O . SER A 1 81 ? -8.090 -17.697 -1.662 1.00 59.34 81 SER A O 1
ATOM 622 N N . SER A 1 82 ? -5.912 -17.892 -1.172 1.00 63.47 82 SER A N 1
ATOM 623 C CA . SER A 1 82 ? -6.159 -18.390 0.188 1.00 63.47 82 SER A CA 1
ATOM 624 C C . SER A 1 82 ? -6.698 -17.293 1.105 1.00 63.47 82 SER A C 1
ATOM 626 O O . SER A 1 82 ? -7.634 -17.544 1.865 1.00 63.47 82 SER A O 1
ATOM 628 N N . ASN A 1 83 ? -6.191 -16.060 0.979 1.00 67.50 83 ASN A N 1
ATOM 629 C CA . ASN A 1 83 ? -6.730 -14.898 1.689 1.00 67.50 83 ASN A CA 1
ATOM 630 C C . ASN A 1 83 ? -8.167 -14.581 1.268 1.00 67.50 83 ASN A C 1
ATOM 632 O O . ASN A 1 83 ? -8.988 -14.276 2.128 1.00 67.50 83 ASN A O 1
ATOM 636 N N . LEU A 1 84 ? -8.493 -14.699 -0.024 1.00 70.44 84 LEU A N 1
ATOM 637 C CA . LEU A 1 84 ? -9.858 -14.495 -0.511 1.00 70.44 84 LEU A CA 1
ATOM 638 C C . LEU A 1 84 ? -10.825 -15.523 0.098 1.00 70.44 84 LEU A C 1
ATOM 640 O O . LEU A 1 84 ? -11.904 -15.165 0.563 1.00 70.44 84 LEU A O 1
ATOM 644 N N . SER A 1 85 ? -10.411 -16.791 0.148 1.00 71.75 85 SER A N 1
ATOM 645 C CA . SER A 1 85 ? -11.216 -17.889 0.697 1.00 71.75 85 SER A CA 1
ATOM 646 C C . SER A 1 85 ? -11.429 -17.743 2.206 1.00 71.75 85 SER A C 1
ATOM 648 O O . SER A 1 85 ? -12.548 -17.888 2.695 1.00 71.75 85 SER A O 1
ATOM 650 N N . VAL A 1 86 ? -10.377 -17.391 2.952 1.00 73.12 86 VAL A N 1
ATOM 651 C CA . VAL A 1 86 ? -10.477 -17.102 4.392 1.00 73.12 86 VAL A CA 1
ATOM 652 C C . VAL A 1 86 ? -11.313 -15.851 4.645 1.00 73.12 86 VAL A C 1
ATOM 654 O O . VAL A 1 86 ? -12.154 -15.855 5.539 1.00 73.12 86 VAL A O 1
ATOM 657 N N . GLY A 1 87 ? -11.153 -14.814 3.822 1.00 72.19 87 GLY A N 1
ATOM 658 C CA . GLY A 1 87 ? -12.002 -13.629 3.836 1.00 72.19 87 GLY A CA 1
ATOM 659 C C . GLY A 1 87 ? -13.473 -13.984 3.634 1.00 72.19 87 GLY A C 1
ATOM 660 O O . GLY A 1 87 ? -14.303 -13.533 4.409 1.00 72.19 87 GLY A O 1
ATOM 661 N N . ALA A 1 88 ? -13.798 -14.852 2.673 1.00 73.75 88 ALA A N 1
ATOM 662 C CA . ALA A 1 88 ? -15.163 -15.313 2.418 1.00 73.75 88 ALA A CA 1
ATOM 663 C C . ALA A 1 88 ? -15.754 -16.148 3.569 1.00 73.75 88 ALA A C 1
ATOM 665 O O . ALA A 1 88 ? -16.955 -16.074 3.819 1.00 73.75 88 ALA A O 1
ATOM 666 N N . LEU A 1 89 ? -14.924 -16.917 4.281 1.00 73.62 89 LEU A N 1
ATOM 667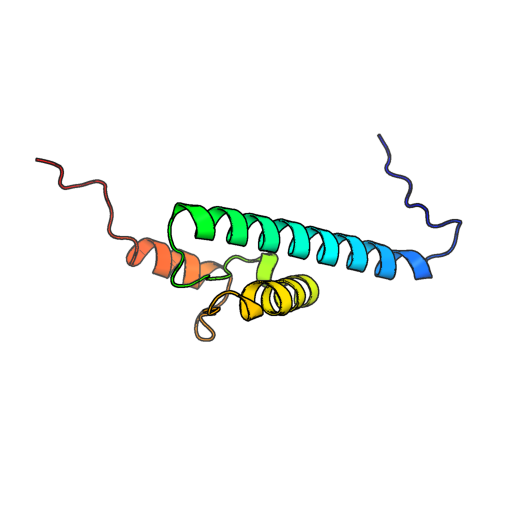 C CA . LEU A 1 89 ? -15.340 -17.685 5.460 1.00 73.62 89 LEU A CA 1
ATOM 668 C C . LEU A 1 89 ? -15.555 -16.798 6.697 1.00 73.62 89 LEU A C 1
ATOM 670 O O . LEU A 1 89 ? -16.468 -17.049 7.481 1.00 73.62 89 LEU A O 1
ATOM 674 N N . LEU A 1 90 ? -14.711 -15.777 6.884 1.00 72.94 90 LEU A N 1
ATOM 675 C CA . LEU A 1 90 ? -14.738 -14.884 8.048 1.00 72.94 90 LEU A CA 1
ATOM 676 C C . LEU A 1 90 ? -15.664 -13.679 7.873 1.00 72.94 90 LEU A C 1
ATOM 678 O O . LEU A 1 90 ? -16.139 -13.135 8.875 1.00 72.94 90 LEU A O 1
ATOM 682 N N . LEU A 1 91 ? -15.955 -13.260 6.635 1.00 75.31 91 LEU A N 1
ATOM 683 C CA . LEU A 1 91 ? -17.038 -12.323 6.366 1.00 75.31 91 LEU A CA 1
ATOM 684 C C . LEU A 1 91 ? -18.329 -13.005 6.803 1.00 75.31 91 LEU A C 1
ATOM 686 O O . LEU A 1 91 ? -18.905 -13.827 6.093 1.00 75.31 91 LEU A O 1
ATOM 690 N N . LYS A 1 92 ? -18.786 -12.654 8.005 1.00 60.19 92 LYS A N 1
ATOM 691 C CA . LYS A 1 92 ? -20.088 -13.050 8.530 1.00 60.19 92 LYS A CA 1
ATOM 692 C C . LYS A 1 92 ? -21.108 -12.792 7.420 1.00 60.19 92 LYS A C 1
ATOM 694 O O . LYS A 1 92 ? -21.306 -11.636 7.042 1.00 60.19 92 LYS A O 1
ATOM 699 N N . GLN A 1 93 ? -21.721 -13.843 6.868 1.00 55.97 93 GLN A N 1
ATOM 700 C CA . GLN A 1 93 ? -22.798 -13.701 5.891 1.00 55.97 93 GLN A CA 1
ATOM 701 C C . GLN A 1 93 ? -23.866 -12.777 6.488 1.00 55.97 93 GLN A C 1
ATOM 703 O O . GLN A 1 93 ? -24.706 -13.195 7.283 1.00 55.97 93 GLN A O 1
ATOM 708 N N . ARG A 1 94 ? -23.881 -11.505 6.083 1.00 50.72 94 ARG A N 1
ATOM 709 C CA . ARG A 1 94 ? -24.968 -10.565 6.383 1.00 50.72 94 ARG A CA 1
ATOM 710 C C . ARG A 1 94 ? -26.155 -10.819 5.442 1.00 50.72 94 ARG A C 1
ATOM 712 O O . ARG A 1 94 ? -26.744 -9.893 4.902 1.00 50.72 94 ARG A O 1
ATOM 719 N N . ARG A 1 95 ? -26.482 -12.088 5.186 1.00 56.44 95 ARG A N 1
ATOM 720 C CA . ARG A 1 95 ? -27.642 -12.535 4.401 1.00 56.44 95 ARG A CA 1
ATOM 721 C C . ARG A 1 95 ? -28.183 -13.799 5.058 1.00 56.44 95 ARG A C 1
ATOM 723 O O . ARG A 1 95 ? -27.881 -14.900 4.623 1.00 56.44 95 ARG A O 1
ATOM 730 N N . GLY A 1 96 ? -28.930 -13.630 6.147 1.00 53.78 96 GLY A N 1
ATOM 731 C CA . GLY A 1 96 ? -29.554 -14.773 6.818 1.00 53.78 96 GLY A CA 1
ATOM 732 C C . GLY A 1 96 ? -30.200 -14.538 8.180 1.00 53.78 96 GLY A C 1
ATOM 733 O O . GLY A 1 96 ? -30.659 -15.506 8.774 1.00 53.78 96 GLY A O 1
ATOM 734 N N . ARG A 1 97 ? -30.251 -13.310 8.715 1.00 46.88 97 ARG A N 1
ATOM 735 C CA . ARG A 1 97 ? -31.035 -13.046 9.932 1.00 46.88 97 ARG A CA 1
ATOM 736 C C . ARG A 1 97 ? -31.408 -11.573 10.068 1.00 46.88 97 ARG A C 1
ATOM 738 O O . ARG A 1 97 ? -30.839 -10.833 10.859 1.00 46.88 97 ARG A O 1
ATOM 745 N N . GLY A 1 98 ? -32.322 -11.152 9.204 1.00 52.94 98 GLY A N 1
ATOM 746 C CA . GLY A 1 98 ? -33.183 -10.007 9.459 1.00 52.94 98 GLY A CA 1
ATOM 747 C C . GLY A 1 98 ? -34.599 -10.534 9.604 1.00 52.94 98 GLY A C 1
ATOM 748 O O . GLY A 1 98 ? -35.253 -10.684 8.582 1.00 52.94 98 GLY A O 1
ATOM 749 N N . TRP A 1 99 ? -34.972 -10.892 10.833 1.00 41.44 99 TRP A N 1
ATOM 750 C CA . TRP A 1 99 ? -36.296 -10.777 11.451 1.00 41.44 99 TRP A CA 1
ATOM 751 C C . TRP A 1 99 ? -36.022 -10.508 12.929 1.00 41.44 99 TRP A C 1
ATOM 753 O O . TRP A 1 99 ? -35.218 -11.281 13.506 1.00 41.44 99 TRP A O 1
#

pLDDT: mean 75.11, std 13.76, range [33.03, 92.75]

Nearest PDB structures (foldseek):
  4g9i-assembly1_A  TM=8.810E-01  e=4.190E-01  Thermococcus kodakarensis KOD1
  4g9i-assembly6_F  TM=8.589E-01  e=8.040E-01  Thermococcus kodakarensis KOD1
  2gup-assembly1_A-2  TM=7.246E-01  e=2.773E+00  Streptococcus pneumoniae TIGR4
  8v9l-assembly1_z  TM=5.250E-01  e=3.372E+00  Mycolicibacterium smegmatis MC2 155

Secondary structure (DSSP, 8-state):
-----S-SS-TTHHHHHHHHHHHHHHHHHHHHHHHHHHHH----EE--SGGGG-HHHHHHHHHHHHHHS-EE--TTS-TTHHHHHHHHHHS--SSS---

Mean predicted aligned error: 10.64 Å

Sequence (99 aa):
MAFRLATDGDDALVPKLAFGIMDSLADHLATWIEHLDGKHGIEQVVLAGNEMANECLAQRLAVRVGKNFPLFANRRLALDSSNLSVGALLLKQRRGRGW

Solvent-accessible surface area (backbone atoms only — not comparable to full-atom values): 6121 Å² total; per-residue (Å²): 136,83,86,74,69,95,45,90,82,44,75,81,47,52,64,57,50,55,49,50,52,42,48,52,52,30,49,54,51,36,55,50,52,53,60,47,31,79,75,68,65,70,82,65,46,72,77,78,39,60,73,55,71,39,61,70,46,37,50,47,33,47,64,57,38,46,74,82,36,56,70,51,69,69,88,90,46,58,56,53,66,61,43,51,52,50,47,61,69,67,49,71,75,92,75,85,83,90,129